Protein AF-A0A0E3LL79-F1 (afdb_monomer)

Sequence (71 aa):
MGRDTGKVLGGPAIALVGIGAVIDIILFYFMFKFADEGNLFMVILTAVLIGIIGLGVAKGLVSLSRRNYEK

Organism: NCBI:txid1434109

Structure (mmCIF, N/CA/C/O backbone):
data_AF-A0A0E3LL79-F1
#
_entry.id   AF-A0A0E3LL79-F1
#
loop_
_atom_site.group_PDB
_atom_site.id
_atom_site.type_symbol
_atom_site.label_atom_id
_atom_site.label_alt_id
_atom_site.label_comp_id
_atom_site.label_asym_id
_atom_site.label_entity_id
_atom_site.label_seq_id
_atom_site.pdbx_PDB_ins_code
_atom_site.Cartn_x
_atom_site.Cartn_y
_atom_site.Cartn_z
_atom_site.occupancy
_atom_site.B_iso_or_equiv
_atom_site.auth_seq_id
_atom_site.auth_comp_id
_atom_site.auth_asym_id
_atom_site.auth_atom_id
_atom_site.pdbx_PDB_model_num
ATOM 1 N N . MET A 1 1 ? 12.842 -8.672 -35.286 1.00 43.50 1 MET A N 1
ATOM 2 C CA . MET A 1 1 ? 13.509 -8.140 -34.078 1.00 43.50 1 MET A CA 1
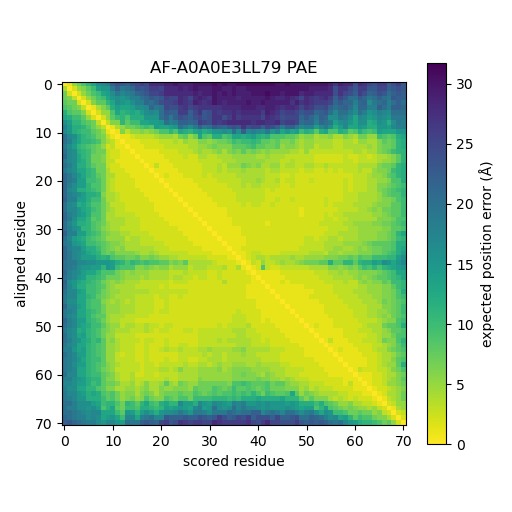ATOM 3 C C . MET A 1 1 ? 12.753 -8.628 -32.854 1.00 43.50 1 MET A C 1
ATOM 5 O O . MET A 1 1 ? 11.537 -8.494 -32.817 1.00 43.50 1 MET A O 1
ATOM 9 N N . GLY A 1 2 ? 13.462 -9.338 -31.975 1.00 45.88 2 GLY A N 1
ATOM 10 C CA . GLY A 1 2 ? 12.932 -10.251 -30.962 1.00 45.88 2 GLY A CA 1
ATOM 11 C C . GLY A 1 2 ? 12.183 -9.593 -29.805 1.00 45.88 2 GLY A C 1
ATOM 12 O O . GLY A 1 2 ? 12.460 -8.469 -29.397 1.00 45.88 2 GLY A O 1
ATOM 13 N N . ARG A 1 3 ? 11.207 -10.349 -29.305 1.00 51.62 3 ARG A N 1
ATOM 14 C CA . ARG A 1 3 ? 10.278 -10.054 -28.212 1.00 51.62 3 ARG A CA 1
ATOM 15 C C . ARG A 1 3 ? 10.944 -10.180 -26.827 1.00 51.62 3 ARG A C 1
ATOM 17 O O . ARG A 1 3 ? 10.437 -10.920 -25.991 1.00 51.62 3 ARG A O 1
ATOM 24 N N . ASP A 1 4 ? 12.046 -9.479 -26.564 1.00 52.69 4 ASP A N 1
ATOM 25 C CA . ASP A 1 4 ? 12.802 -9.672 -25.307 1.00 52.69 4 ASP A CA 1
ATOM 26 C C . ASP A 1 4 ? 12.724 -8.504 -24.307 1.00 52.69 4 ASP A C 1
ATOM 28 O O . ASP A 1 4 ? 13.118 -8.646 -23.151 1.00 52.69 4 ASP A O 1
ATOM 32 N N . THR A 1 5 ? 12.112 -7.374 -24.671 1.00 50.91 5 THR A N 1
ATOM 33 C CA . THR A 1 5 ? 11.989 -6.204 -23.774 1.00 50.91 5 THR A CA 1
ATOM 34 C C . THR A 1 5 ? 10.956 -6.397 -22.646 1.00 50.91 5 THR A C 1
ATOM 36 O O . THR A 1 5 ? 11.011 -5.716 -21.625 1.00 50.91 5 THR A O 1
ATOM 39 N N . GLY A 1 6 ? 10.032 -7.359 -22.768 1.00 47.78 6 GLY A N 1
ATOM 40 C CA . GLY A 1 6 ? 8.970 -7.587 -21.773 1.00 47.78 6 GLY A CA 1
ATOM 41 C C . GLY A 1 6 ? 9.418 -8.304 -20.491 1.00 47.78 6 GLY A C 1
ATOM 42 O O . GLY A 1 6 ? 8.819 -8.114 -19.434 1.00 47.78 6 GLY A O 1
ATOM 43 N N . LYS A 1 7 ? 10.485 -9.113 -20.548 1.00 50.81 7 LYS A N 1
ATOM 44 C CA . LYS A 1 7 ? 10.910 -9.953 -19.410 1.00 50.81 7 LYS A CA 1
ATOM 45 C C . LYS A 1 7 ? 11.705 -9.197 -18.343 1.00 50.81 7 LYS A C 1
ATOM 47 O O . LYS A 1 7 ? 11.667 -9.589 -17.181 1.00 50.81 7 LYS A O 1
ATOM 52 N N . VAL A 1 8 ? 12.394 -8.115 -18.712 1.00 52.75 8 VAL A N 1
ATOM 53 C CA . VAL A 1 8 ? 13.319 -7.405 -17.806 1.00 52.75 8 VAL A CA 1
ATOM 54 C C . VAL A 1 8 ? 12.615 -6.307 -16.996 1.00 52.75 8 VAL A C 1
ATOM 56 O O . VAL A 1 8 ? 12.975 -6.080 -15.843 1.00 52.75 8 VAL A O 1
ATOM 59 N N . LEU A 1 9 ? 11.557 -5.683 -17.536 1.00 53.72 9 LEU A N 1
ATOM 60 C CA . LEU A 1 9 ? 10.696 -4.780 -16.755 1.00 53.72 9 LEU A CA 1
ATOM 61 C C . LEU A 1 9 ? 9.738 -5.530 -15.817 1.00 53.72 9 LEU A C 1
ATOM 63 O O . LEU A 1 9 ? 9.418 -5.011 -14.751 1.00 53.72 9 LEU A O 1
ATOM 67 N N . GLY A 1 10 ? 9.293 -6.736 -16.189 1.00 61.25 10 GLY A N 1
ATOM 68 C CA . GLY A 1 10 ? 8.259 -7.470 -15.457 1.00 61.25 10 GLY A CA 1
ATOM 69 C C . GLY A 1 10 ? 8.653 -7.822 -14.023 1.00 61.25 10 GLY A C 1
ATOM 70 O O . GLY A 1 10 ? 7.930 -7.481 -13.097 1.00 61.25 10 GLY A O 1
ATOM 71 N N . GLY A 1 11 ? 9.808 -8.457 -13.810 1.00 76.00 11 GLY A N 1
ATOM 72 C CA . GLY A 1 11 ? 10.180 -8.994 -12.492 1.00 76.00 11 GLY A CA 1
ATOM 73 C C . GLY A 1 11 ? 10.201 -7.954 -11.360 1.00 76.00 11 GLY A C 1
ATOM 74 O O . GLY A 1 11 ? 9.458 -8.107 -10.388 1.00 76.00 11 GLY A O 1
ATOM 75 N N . PRO A 1 12 ? 11.000 -6.876 -11.467 1.00 80.81 12 PRO A N 1
ATOM 76 C CA . PRO A 1 12 ? 11.123 -5.904 -10.383 1.00 80.81 12 PRO A CA 1
ATOM 77 C C . PRO A 1 12 ? 9.876 -5.025 -10.224 1.00 80.81 12 PRO A C 1
ATOM 79 O O . PRO A 1 12 ? 9.528 -4.663 -9.103 1.00 80.81 12 PRO A O 1
ATOM 82 N N . ALA A 1 13 ? 9.180 -4.700 -11.320 1.00 84.06 13 ALA A N 1
ATOM 83 C CA . ALA A 1 13 ? 7.942 -3.926 -11.264 1.00 84.06 13 ALA A CA 1
ATOM 84 C C . ALA A 1 13 ? 6.800 -4.728 -10.620 1.00 84.06 13 ALA A C 1
ATOM 86 O O . ALA A 1 13 ? 6.104 -4.209 -9.751 1.00 84.06 13 ALA A O 1
ATOM 87 N N . ILE A 1 14 ? 6.645 -6.004 -10.993 1.00 85.69 14 ILE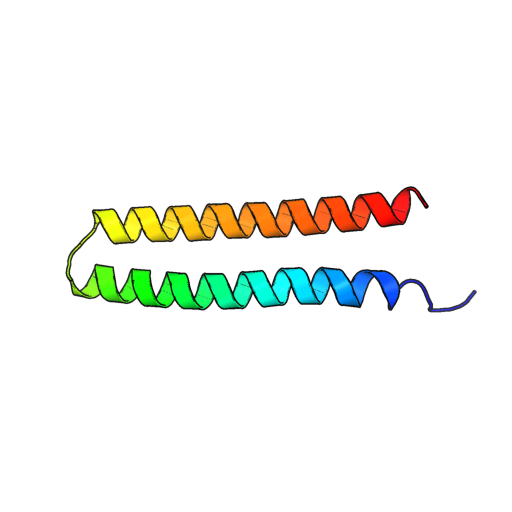 A N 1
ATOM 88 C CA . ILE A 1 14 ? 5.650 -6.909 -10.401 1.00 85.69 14 ILE A CA 1
ATOM 89 C C . ILE A 1 14 ? 5.948 -7.126 -8.918 1.00 85.69 14 ILE A C 1
ATOM 91 O O . ILE A 1 14 ? 5.024 -7.099 -8.112 1.00 85.69 14 ILE A O 1
ATOM 95 N N . ALA A 1 15 ? 7.220 -7.282 -8.537 1.00 87.19 15 ALA A N 1
ATOM 96 C CA . ALA A 1 15 ? 7.601 -7.388 -7.131 1.00 87.19 15 ALA A CA 1
ATOM 97 C C . ALA A 1 15 ? 7.234 -6.119 -6.342 1.00 87.19 15 ALA A C 1
ATOM 99 O O . ALA A 1 15 ? 6.656 -6.220 -5.263 1.00 87.19 15 ALA A O 1
ATOM 100 N N . LEU A 1 16 ? 7.509 -4.929 -6.891 1.00 88.44 16 LEU A N 1
ATOM 101 C CA . LEU A 1 16 ? 7.180 -3.657 -6.243 1.00 88.44 16 LEU A CA 1
ATOM 102 C C . LEU A 1 16 ? 5.664 -3.487 -6.050 1.00 88.44 16 LEU A C 1
ATOM 104 O O . LEU A 1 16 ? 5.216 -3.118 -4.967 1.00 88.44 16 LEU A O 1
ATOM 108 N N . VAL A 1 17 ? 4.880 -3.790 -7.088 1.00 90.38 17 VAL A N 1
ATOM 109 C CA . VAL A 1 17 ? 3.411 -3.731 -7.040 1.00 90.38 17 VAL A CA 1
ATOM 110 C C . VAL A 1 17 ? 2.855 -4.779 -6.080 1.00 90.38 17 VAL A C 1
ATOM 112 O O . VAL A 1 17 ? 1.963 -4.469 -5.300 1.00 90.38 17 VAL A O 1
ATOM 115 N N . GLY A 1 18 ? 3.401 -5.996 -6.092 1.00 92.56 18 GLY A N 1
ATOM 116 C CA . GLY A 1 18 ? 2.991 -7.069 -5.191 1.00 92.56 18 GLY A CA 1
ATOM 117 C C . GLY A 1 18 ? 3.224 -6.715 -3.724 1.00 92.56 18 GLY A C 1
ATOM 118 O O . GLY A 1 18 ? 2.319 -6.862 -2.909 1.00 92.56 18 GLY A O 1
ATOM 119 N N . ILE A 1 19 ? 4.405 -6.185 -3.391 1.00 91.88 19 ILE A N 1
ATOM 120 C CA . ILE A 1 19 ? 4.716 -5.733 -2.028 1.00 91.88 19 ILE A CA 1
ATOM 121 C C . ILE A 1 19 ? 3.794 -4.577 -1.626 1.00 91.88 19 ILE A C 1
ATOM 123 O O . ILE A 1 19 ? 3.223 -4.614 -0.540 1.00 91.88 19 ILE A O 1
ATOM 127 N N . GLY A 1 20 ? 3.607 -3.587 -2.506 1.00 91.50 20 GLY A N 1
ATOM 128 C CA . GLY A 1 20 ? 2.693 -2.468 -2.263 1.00 91.50 20 GLY A CA 1
ATOM 129 C C . GLY A 1 20 ? 1.268 -2.935 -1.966 1.00 91.50 20 GLY A C 1
ATOM 130 O O . GLY A 1 20 ? 0.704 -2.562 -0.945 1.00 91.50 20 GLY A O 1
ATOM 131 N N . ALA A 1 21 ? 0.735 -3.840 -2.789 1.00 93.25 21 ALA A N 1
ATOM 132 C CA . ALA A 1 21 ? -0.609 -4.383 -2.621 1.00 93.25 21 ALA A CA 1
ATOM 133 C C . ALA A 1 21 ? -0.778 -5.158 -1.305 1.00 93.25 21 ALA A C 1
ATOM 135 O O . ALA A 1 21 ? -1.797 -5.011 -0.636 1.00 93.25 21 ALA A O 1
ATOM 136 N N . VAL A 1 22 ? 0.214 -5.963 -0.904 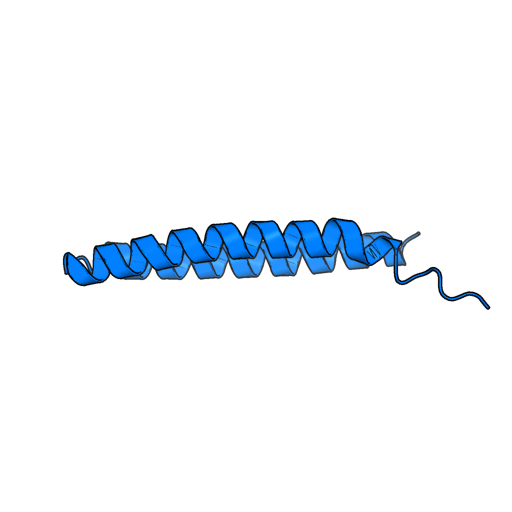1.00 96.12 22 VAL A N 1
ATOM 137 C CA . VAL A 1 22 ? 0.171 -6.676 0.384 1.00 96.12 22 VAL A CA 1
ATOM 138 C C . VAL A 1 22 ? 0.134 -5.689 1.550 1.00 96.12 22 VAL A C 1
ATOM 140 O O . VAL A 1 22 ? -0.650 -5.874 2.480 1.00 96.12 22 VAL A O 1
ATOM 143 N N . ILE A 1 23 ? 0.945 -4.628 1.498 1.00 94.69 23 ILE A N 1
ATOM 144 C CA . ILE A 1 23 ? 0.959 -3.611 2.553 1.00 94.69 23 ILE A CA 1
ATOM 145 C C . ILE A 1 23 ? -0.371 -2.844 2.585 1.00 94.69 23 ILE A C 1
ATOM 147 O O . ILE A 1 23 ? -0.921 -2.645 3.668 1.00 94.69 23 ILE A O 1
ATOM 151 N N . ASP A 1 24 ? -0.929 -2.481 1.428 1.00 94.38 24 ASP A N 1
ATOM 152 C CA . ASP A 1 24 ? -2.220 -1.793 1.346 1.00 94.38 24 ASP A CA 1
ATOM 153 C C . ASP A 1 24 ? -3.355 -2.649 1.920 1.00 94.38 24 ASP A C 1
ATOM 155 O O . ASP A 1 24 ? -4.161 -2.140 2.692 1.00 94.38 24 ASP A O 1
ATOM 159 N N . ILE A 1 25 ? -3.397 -3.956 1.631 1.00 95.56 25 ILE A N 1
ATOM 160 C CA . ILE A 1 25 ? -4.395 -4.874 2.213 1.00 95.56 25 ILE A CA 1
ATOM 161 C C . ILE A 1 25 ? -4.322 -4.860 3.746 1.00 95.56 25 ILE A C 1
ATOM 163 O O . ILE A 1 25 ? -5.353 -4.786 4.417 1.00 95.56 25 ILE A O 1
ATOM 167 N N . ILE A 1 26 ? -3.111 -4.904 4.307 1.00 95.62 26 ILE A N 1
ATOM 168 C CA . ILE A 1 26 ? -2.903 -4.857 5.760 1.00 95.62 26 ILE A CA 1
ATOM 169 C C . ILE A 1 26 ? -3.385 -3.514 6.327 1.00 95.62 26 ILE A C 1
ATOM 171 O O . ILE A 1 26 ? -4.071 -3.485 7.349 1.00 95.62 26 ILE A O 1
ATOM 175 N N . LEU A 1 27 ? -3.068 -2.401 5.664 1.00 93.50 27 LEU A N 1
ATOM 176 C CA . LEU A 1 27 ? -3.502 -1.071 6.094 1.00 93.50 27 LEU A CA 1
ATOM 177 C C . LEU A 1 27 ? -5.018 -0.892 5.998 1.00 93.50 27 LEU A C 1
ATOM 179 O O . LEU A 1 27 ? -5.610 -0.321 6.910 1.00 93.50 27 LEU A O 1
ATOM 183 N N . PHE A 1 28 ? -5.659 -1.424 4.955 1.00 94.88 28 PHE A N 1
ATOM 184 C CA . PHE A 1 28 ? -7.115 -1.433 4.837 1.00 94.88 28 PHE A CA 1
ATOM 185 C C . PHE A 1 28 ? -7.763 -2.243 5.957 1.00 94.88 28 PHE A C 1
ATOM 187 O O . PHE A 1 28 ? -8.740 -1.783 6.542 1.00 94.88 28 PHE A O 1
ATOM 194 N N . TYR A 1 29 ? -7.203 -3.402 6.316 1.00 95.81 29 TYR A N 1
ATO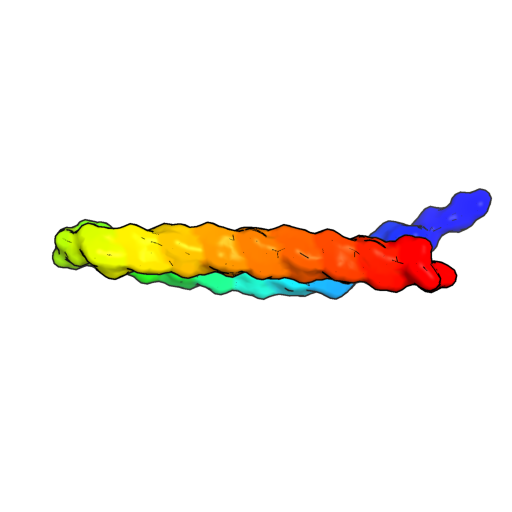M 195 C CA . TYR A 1 29 ? -7.687 -4.178 7.460 1.00 95.81 29 TYR A CA 1
ATOM 196 C C . TYR A 1 29 ? -7.644 -3.363 8.760 1.00 95.81 29 TYR A C 1
ATOM 198 O O . TYR A 1 29 ? -8.631 -3.313 9.495 1.00 95.81 29 TYR A O 1
ATOM 206 N N . PHE A 1 30 ? -6.533 -2.671 9.026 1.00 93.56 30 PHE A N 1
ATOM 207 C CA . PHE A 1 30 ? -6.435 -1.791 10.190 1.00 93.56 30 PHE A CA 1
ATOM 208 C C . PHE A 1 30 ? -7.404 -0.611 10.115 1.00 93.56 30 PHE A C 1
ATOM 210 O O . PHE A 1 30 ? -8.031 -0.286 11.118 1.00 93.56 30 PHE A O 1
ATOM 217 N N . MET A 1 31 ? -7.574 -0.005 8.939 1.00 93.94 31 MET A N 1
ATOM 218 C CA . MET A 1 31 ? -8.527 1.082 8.728 1.00 93.94 31 MET A CA 1
ATOM 219 C C . MET A 1 31 ? -9.957 0.647 9.078 1.00 93.94 31 MET A C 1
ATOM 221 O O . MET A 1 31 ? -10.644 1.368 9.796 1.00 93.94 31 MET A O 1
ATOM 225 N N . PHE A 1 32 ? -10.391 -0.540 8.637 1.00 93.38 32 PHE A N 1
ATOM 226 C CA . PHE A 1 32 ? -11.705 -1.081 8.998 1.00 93.38 32 PHE A CA 1
ATOM 227 C C . PHE A 1 32 ? -11.820 -1.351 10.496 1.00 93.38 32 PHE A C 1
ATOM 229 O O . PHE A 1 32 ? -12.789 -0.927 11.116 1.00 93.38 32 PHE A O 1
ATOM 236 N N . LYS A 1 33 ? -10.791 -1.950 11.102 1.00 95.12 33 LYS A N 1
ATOM 237 C CA . LYS A 1 33 ? -10.766 -2.170 12.549 1.00 95.12 33 LYS A CA 1
ATOM 238 C C . LYS A 1 33 ? -10.904 -0.859 13.337 1.00 95.12 33 LYS A C 1
ATOM 240 O O . LYS A 1 33 ? -11.664 -0.796 14.296 1.00 95.12 33 LYS A O 1
ATOM 245 N N . PHE A 1 34 ? -10.208 0.203 12.934 1.00 93.25 34 PHE A N 1
ATOM 246 C CA . PHE A 1 34 ? -10.319 1.506 13.596 1.00 93.25 34 PHE A CA 1
ATOM 247 C C . PHE A 1 34 ? -11.661 2.194 13.344 1.00 93.25 34 PHE A C 1
ATOM 249 O O . PHE A 1 34 ? -12.124 2.950 14.200 1.00 93.25 34 PHE A O 1
ATOM 256 N N . ALA A 1 35 ? -12.291 1.931 12.198 1.00 93.06 35 ALA A N 1
ATOM 257 C CA . ALA A 1 35 ? -13.642 2.400 11.920 1.00 93.06 35 ALA A CA 1
ATOM 258 C C . ALA A 1 35 ? -14.657 1.737 12.862 1.00 93.06 35 ALA A C 1
ATOM 260 O O . ALA A 1 35 ? -15.493 2.438 13.429 1.00 93.06 35 ALA A O 1
ATOM 261 N N . ASP A 1 36 ? -14.521 0.430 13.101 1.00 94.25 36 ASP A N 1
ATOM 262 C CA . ASP A 1 36 ? -15.363 -0.313 14.046 1.00 94.25 36 ASP A CA 1
ATOM 263 C C . ASP A 1 36 ? -15.155 0.150 15.498 1.00 94.25 36 ASP A C 1
ATOM 265 O O . ASP A 1 36 ? -16.101 0.218 16.280 1.00 94.25 36 ASP A O 1
ATOM 269 N N . GLU A 1 37 ? -13.931 0.545 15.858 1.00 93.62 37 GLU A N 1
ATOM 270 C CA . GLU A 1 37 ? -13.609 1.155 17.158 1.00 93.62 37 GLU A CA 1
ATOM 271 C C . GLU A 1 37 ? -14.096 2.618 17.284 1.00 93.62 37 GLU A C 1
ATOM 273 O O . GLU A 1 37 ? -13.935 3.239 18.336 1.00 93.62 37 GLU A O 1
ATOM 278 N N . GLY A 1 38 ? -14.680 3.200 16.227 1.00 92.94 38 GLY A N 1
ATOM 279 C CA . GLY A 1 38 ? -15.135 4.594 16.200 1.00 92.94 38 GLY A CA 1
ATOM 280 C C . GLY A 1 38 ? -13.997 5.623 16.195 1.00 92.94 38 GLY A C 1
ATOM 281 O O . GLY A 1 38 ? -14.221 6.813 16.432 1.00 92.94 38 GLY A O 1
ATOM 282 N N . ASN A 1 39 ? -12.762 5.195 15.923 1.00 93.06 39 ASN A N 1
ATOM 283 C CA . ASN A 1 39 ? -11.574 6.038 15.975 1.00 93.06 39 ASN A CA 1
ATOM 284 C C . ASN A 1 39 ? -11.310 6.722 14.627 1.00 93.06 39 ASN A C 1
ATOM 286 O O . ASN A 1 39 ? -10.429 6.334 13.854 1.00 93.06 39 ASN A O 1
ATOM 290 N N . LEU A 1 40 ? -12.064 7.793 14.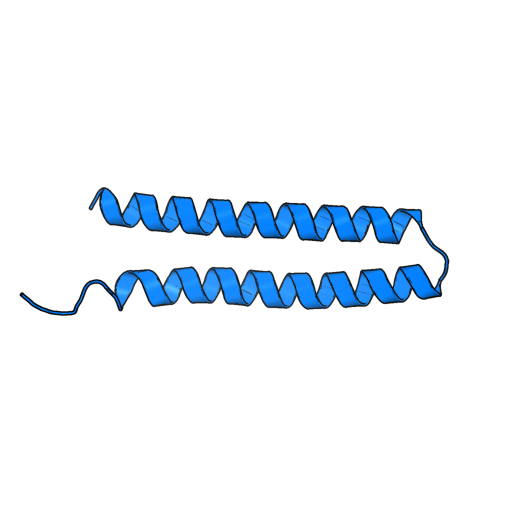364 1.00 91.94 40 LEU A N 1
ATOM 291 C CA . LEU A 1 40 ? -11.987 8.560 13.117 1.00 91.94 40 LEU A CA 1
ATOM 292 C C . LEU A 1 40 ? -10.567 9.060 12.799 1.00 91.94 40 LEU A C 1
ATOM 294 O O . LEU A 1 40 ? -10.155 9.066 11.639 1.00 91.94 40 LEU A O 1
ATOM 298 N N . PHE A 1 41 ? -9.802 9.461 13.816 1.00 93.81 41 PHE A N 1
ATOM 299 C CA . PHE A 1 41 ? -8.444 9.961 13.620 1.00 93.81 41 PHE A CA 1
ATOM 300 C C . PHE A 1 41 ? -7.520 8.882 13.042 1.00 93.81 41 PHE A C 1
ATOM 302 O O . PHE A 1 41 ? -6.807 9.138 12.071 1.00 93.81 41 PHE A O 1
ATOM 309 N N . MET A 1 42 ? -7.563 7.661 13.587 1.00 93.88 42 MET A N 1
ATOM 310 C CA . MET A 1 42 ? -6.754 6.556 13.064 1.00 93.88 42 MET A CA 1
ATOM 311 C C . MET A 1 42 ? -7.201 6.103 11.673 1.00 93.88 42 MET A C 1
ATOM 313 O O . MET A 1 42 ? -6.351 5.736 10.861 1.00 93.88 42 MET A O 1
ATOM 317 N N . VAL A 1 43 ? -8.497 6.177 11.359 1.00 93.62 43 VAL A N 1
ATOM 318 C CA . VAL A 1 43 ? -9.015 5.899 10.007 1.00 93.62 43 VAL A CA 1
ATOM 319 C C . VAL A 1 43 ? -8.439 6.883 8.987 1.00 93.62 43 VAL A C 1
ATOM 321 O O . VAL A 1 43 ? -7.925 6.479 7.948 1.00 93.62 43 VAL A O 1
ATOM 324 N N . ILE A 1 44 ? -8.455 8.182 9.296 1.00 95.44 44 ILE A N 1
ATOM 325 C CA . ILE A 1 44 ? -7.884 9.204 8.408 1.00 95.44 44 ILE A CA 1
ATOM 326 C C . ILE A 1 44 ? -6.372 9.002 8.266 1.00 95.44 44 ILE A C 1
ATOM 328 O O . ILE A 1 44 ? -5.843 9.050 7.157 1.00 95.44 44 ILE A O 1
ATOM 332 N N . LEU A 1 45 ? -5.672 8.733 9.370 1.00 95.06 45 LEU A N 1
ATOM 333 C CA . LEU A 1 45 ? -4.229 8.505 9.351 1.00 95.06 45 LEU A CA 1
ATOM 334 C C . LEU A 1 45 ? -3.852 7.289 8.490 1.00 95.06 45 LEU A C 1
ATOM 336 O O . LEU A 1 45 ? -2.923 7.364 7.687 1.00 95.06 45 LEU A O 1
ATOM 340 N N . THR A 1 46 ? -4.588 6.183 8.621 1.00 94.25 46 THR A N 1
ATOM 341 C CA . 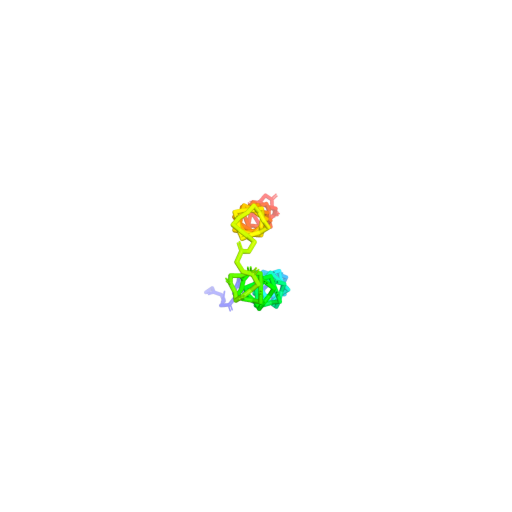THR A 1 46 ? -4.370 4.974 7.812 1.00 94.25 46 THR A CA 1
ATOM 342 C C . THR A 1 46 ? -4.685 5.209 6.337 1.00 94.25 46 THR A C 1
ATOM 344 O O . THR A 1 46 ? -3.887 4.815 5.489 1.00 94.25 46 THR A O 1
ATOM 347 N N . ALA A 1 47 ? -5.755 5.937 6.012 1.00 94.81 47 ALA A N 1
ATOM 348 C CA . ALA A 1 47 ? -6.060 6.328 4.635 1.00 94.81 47 ALA A CA 1
ATOM 349 C C . ALA A 1 47 ? -4.943 7.180 4.001 1.00 94.81 47 ALA A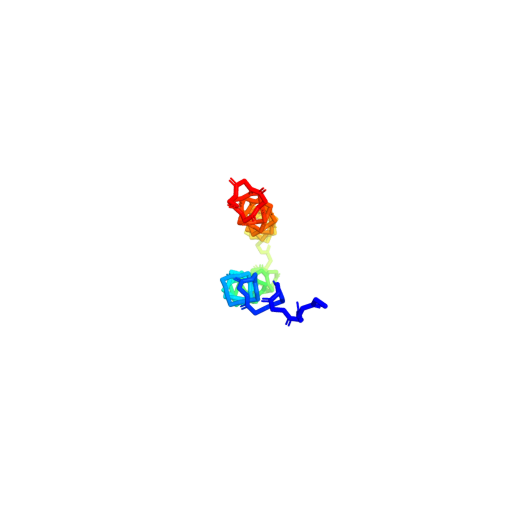 C 1
ATOM 351 O O . ALA A 1 47 ? -4.557 6.959 2.851 1.00 94.81 47 ALA A O 1
ATOM 352 N N . VAL A 1 48 ? -4.369 8.122 4.759 1.00 96.44 48 VAL A N 1
ATOM 353 C CA . VAL A 1 48 ? -3.223 8.925 4.303 1.00 96.44 48 VAL A CA 1
ATOM 354 C C . VAL A 1 48 ? -1.994 8.045 4.061 1.00 96.44 48 VAL A C 1
ATOM 356 O O . VAL A 1 48 ? -1.316 8.217 3.047 1.00 96.44 48 VAL A O 1
ATOM 359 N N . LEU A 1 49 ? -1.716 7.081 4.944 1.00 94.94 49 LEU A N 1
ATOM 360 C CA . LEU A 1 49 ? -0.601 6.142 4.781 1.00 94.94 49 LEU A CA 1
ATOM 361 C C . LEU A 1 49 ? -0.739 5.294 3.510 1.00 94.94 49 LEU A C 1
ATOM 363 O O . LEU A 1 49 ? 0.235 5.180 2.768 1.00 94.94 49 LEU A O 1
ATOM 367 N N . ILE A 1 50 ? -1.939 4.783 3.213 1.00 94.31 50 ILE A N 1
ATOM 368 C CA . ILE A 1 50 ? -2.230 4.068 1.956 1.00 94.31 50 ILE A CA 1
ATOM 369 C C . ILE A 1 50 ? -1.916 4.970 0.752 1.00 94.31 50 ILE A C 1
ATOM 371 O O . ILE A 1 50 ? -1.210 4.571 -0.173 1.00 94.31 50 ILE A O 1
ATOM 375 N N . GLY A 1 51 ? -2.355 6.233 0.787 1.00 94.69 51 GLY A N 1
ATOM 376 C CA . GLY A 1 51 ? -2.051 7.203 -0.270 1.00 94.69 51 GLY A CA 1
ATOM 377 C C . GLY A 1 51 ? -0.547 7.438 -0.471 1.00 94.69 51 GLY A C 1
ATOM 378 O O . GLY A 1 51 ? -0.067 7.494 -1.606 1.00 94.69 51 GLY A O 1
ATOM 379 N N . ILE A 1 52 ? 0.219 7.535 0.619 1.00 95.50 52 ILE A N 1
ATOM 380 C CA . ILE A 1 52 ? 1.681 7.689 0.570 1.00 95.50 52 ILE A CA 1
ATOM 381 C C . ILE A 1 52 ? 2.341 6.453 -0.048 1.00 95.50 52 ILE A C 1
ATOM 383 O O . ILE A 1 52 ? 3.244 6.601 -0.875 1.00 95.50 52 ILE A O 1
ATOM 387 N N . ILE A 1 53 ? 1.891 5.249 0.310 1.00 92.62 53 ILE A N 1
ATOM 388 C CA . ILE A 1 53 ? 2.416 4.004 -0.262 1.00 92.62 53 ILE A CA 1
ATOM 389 C C . ILE A 1 53 ? 2.106 3.924 -1.753 1.00 92.62 53 ILE A C 1
ATOM 391 O O . ILE A 1 53 ? 3.024 3.679 -2.537 1.00 92.62 53 ILE A O 1
ATOM 395 N N . GLY A 1 54 ? 0.880 4.244 -2.170 1.00 92.50 54 GLY A N 1
ATOM 396 C CA . GLY A 1 54 ? 0.514 4.309 -3.586 1.00 92.50 54 GLY A CA 1
ATOM 397 C C . GLY A 1 54 ? 1.402 5.272 -4.382 1.00 92.50 54 GLY A C 1
ATOM 398 O O . GLY A 1 54 ? 1.920 4.920 -5.446 1.00 92.50 54 GLY A O 1
ATOM 399 N N . LEU A 1 55 ? 1.674 6.463 -3.837 1.00 94.81 55 LEU A N 1
ATOM 400 C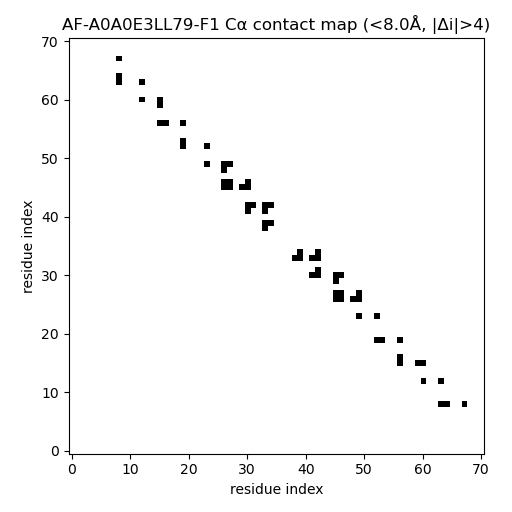 CA . LEU A 1 55 ? 2.619 7.413 -4.436 1.00 94.81 55 LEU A CA 1
ATOM 401 C C . LEU A 1 55 ? 4.054 6.868 -4.473 1.00 94.81 55 LEU A C 1
ATOM 403 O O . LEU A 1 55 ? 4.769 7.090 -5.453 1.00 94.81 55 LEU A O 1
ATOM 407 N N . GLY A 1 56 ? 4.483 6.159 -3.428 1.00 92.31 56 GLY A N 1
ATOM 408 C CA . GLY A 1 56 ? 5.786 5.499 -3.360 1.00 92.31 56 GLY A CA 1
ATOM 409 C C . GLY A 1 56 ? 5.954 4.428 -4.437 1.00 92.31 56 GLY A C 1
ATOM 410 O O . GLY A 1 56 ? 6.955 4.434 -5.155 1.00 92.31 56 GLY A O 1
ATOM 411 N N . VAL A 1 57 ? 4.949 3.567 -4.615 1.00 91.56 57 VAL A N 1
ATOM 412 C CA . VAL A 1 57 ? 4.917 2.528 -5.655 1.00 91.56 57 VAL A CA 1
ATOM 413 C C . VAL A 1 57 ? 4.924 3.162 -7.046 1.00 91.56 57 VAL A C 1
ATOM 415 O O . VAL A 1 57 ? 5.733 2.772 -7.887 1.00 91.56 57 VAL A O 1
ATOM 418 N N . ALA A 1 58 ? 4.105 4.191 -7.283 1.00 90.31 58 ALA A N 1
ATOM 419 C CA . ALA A 1 58 ? 4.068 4.905 -8.560 1.00 90.31 58 ALA A CA 1
ATOM 420 C C . ALA A 1 58 ? 5.419 5.557 -8.902 1.00 90.31 58 ALA A C 1
ATOM 422 O O . ALA A 1 58 ? 5.936 5.388 -10.008 1.00 90.31 58 ALA A O 1
ATOM 423 N N . LYS A 1 59 ? 6.043 6.253 -7.941 1.00 90.94 59 LYS A N 1
ATOM 424 C CA . LYS A 1 59 ? 7.385 6.830 -8.119 1.00 90.94 59 LYS A CA 1
ATOM 425 C C . LYS A 1 59 ? 8.446 5.752 -8.338 1.00 90.94 59 LYS A C 1
ATOM 427 O O . LYS A 1 59 ? 9.327 5.935 -9.179 1.00 90.94 59 LYS A O 1
ATOM 432 N N . GLY A 1 60 ? 8.357 4.633 -7.620 1.00 87.50 60 GLY A N 1
ATOM 433 C CA . GLY A 1 60 ? 9.248 3.487 -7.782 1.00 87.50 60 GLY A CA 1
ATOM 434 C C . GLY A 1 60 ? 9.156 2.882 -9.182 1.00 87.50 60 GLY A C 1
ATOM 435 O O . GLY A 1 60 ? 10.184 2.688 -9.826 1.00 87.50 60 GLY A O 1
ATOM 436 N N . LEU A 1 61 ? 7.940 2.686 -9.697 1.00 86.56 61 LEU A N 1
ATOM 437 C CA . LEU A 1 61 ? 7.684 2.223 -11.064 1.00 86.56 61 LEU A CA 1
ATOM 438 C C . LEU A 1 61 ? 8.251 3.182 -12.115 1.00 86.56 61 LEU A C 1
ATOM 440 O O . LEU A 1 61 ? 8.945 2.745 -13.032 1.00 86.56 61 LEU A O 1
ATOM 444 N N . VAL A 1 62 ? 8.009 4.489 -11.971 1.00 86.69 62 VAL A N 1
ATOM 445 C CA . VAL A 1 62 ? 8.535 5.509 -12.895 1.00 86.69 62 VAL A CA 1
ATOM 446 C C . VAL A 1 62 ? 10.065 5.534 -12.881 1.00 86.69 62 VAL A C 1
ATOM 448 O O . VAL A 1 62 ? 10.686 5.599 -13.941 1.00 86.69 62 VAL A O 1
ATOM 451 N N . SER A 1 63 ? 10.684 5.441 -11.701 1.00 84.62 63 SER A N 1
ATOM 452 C CA . SER A 1 63 ? 12.142 5.373 -11.552 1.00 84.62 63 SER A CA 1
ATOM 453 C C . SER A 1 63 ? 12.724 4.130 -12.230 1.00 84.62 63 SER A C 1
ATOM 455 O O . SER A 1 63 ? 13.687 4.220 -12.995 1.00 84.62 63 SER A O 1
ATOM 457 N N . LEU A 1 64 ? 12.095 2.970 -12.018 1.00 82.50 64 LEU A N 1
ATOM 458 C CA . LEU A 1 64 ? 12.522 1.702 -12.604 1.00 82.50 64 LEU A CA 1
ATOM 459 C C . LEU A 1 64 ? 12.367 1.698 -14.131 1.00 82.50 64 LEU A C 1
ATOM 461 O O . LEU A 1 64 ? 13.244 1.212 -14.843 1.00 82.50 64 LEU A O 1
ATOM 465 N N . SER A 1 65 ? 11.287 2.303 -14.630 1.00 77.69 65 SER A N 1
ATOM 466 C CA . SER A 1 65 ? 11.075 2.533 -16.058 1.00 77.69 65 SER A CA 1
ATOM 467 C C . SER A 1 65 ? 12.149 3.451 -16.638 1.00 77.69 65 SER A C 1
ATOM 469 O O . SER A 1 65 ? 12.764 3.099 -17.639 1.00 77.69 65 SER A O 1
ATOM 471 N N . ARG A 1 66 ? 12.424 4.606 -16.014 1.00 77.44 66 ARG A N 1
ATOM 472 C CA . ARG A 1 66 ? 13.421 5.572 -16.511 1.00 77.44 66 ARG A CA 1
ATOM 473 C C . ARG A 1 66 ? 14.824 4.962 -16.569 1.00 77.44 66 ARG A C 1
ATOM 475 O O . ARG A 1 66 ? 15.506 5.111 -17.575 1.00 77.44 66 ARG A O 1
ATOM 482 N N . ARG A 1 67 ? 15.215 4.193 -15.548 1.00 71.12 67 ARG A N 1
ATOM 483 C CA . ARG A 1 67 ? 16.513 3.497 -15.497 1.00 71.12 67 ARG A CA 1
ATOM 484 C C . ARG A 1 67 ? 16.707 2.472 -16.623 1.00 71.12 67 ARG A C 1
ATOM 486 O O . ARG A 1 67 ? 17.842 2.202 -16.998 1.00 71.12 67 ARG A O 1
ATOM 493 N N . ASN A 1 68 ? 15.620 1.896 -17.136 1.00 63.59 68 ASN A N 1
ATOM 494 C CA . ASN A 1 68 ? 15.659 0.960 -18.262 1.00 63.59 68 ASN A CA 1
ATOM 495 C C . ASN A 1 68 ? 15.634 1.651 -19.635 1.00 63.59 68 ASN A C 1
ATOM 497 O O . ASN A 1 68 ? 15.957 0.995 -20.613 1.00 63.59 68 ASN A O 1
ATOM 501 N N . TYR A 1 69 ? 15.255 2.932 -19.719 1.00 58.31 69 TYR A N 1
ATOM 502 C CA . TYR A 1 69 ? 15.299 3.715 -20.963 1.00 58.31 69 TYR A CA 1
ATOM 503 C C . TYR A 1 69 ? 16.646 4.426 -21.190 1.00 58.31 69 TYR A C 1
ATOM 505 O O . TYR A 1 69 ? 16.948 4.788 -22.321 1.00 58.31 69 TYR A O 1
ATOM 513 N N . GLU A 1 70 ? 17.447 4.641 -20.140 1.00 54.91 70 GLU A N 1
ATOM 514 C CA . GLU A 1 70 ? 18.796 5.238 -20.230 1.00 54.91 70 GLU A CA 1
ATOM 515 C C . GLU A 1 70 ? 19.928 4.205 -20.433 1.00 54.91 70 GLU A C 1
ATOM 517 O O . GLU A 1 70 ? 21.096 4.586 -20.510 1.00 54.91 70 GLU A O 1
ATOM 522 N N . LYS A 1 71 ? 19.602 2.909 -20.506 1.00 46.97 71 LYS A N 1
ATOM 523 C CA . LYS A 1 71 ? 20.526 1.824 -20.871 1.00 46.97 71 LYS A CA 1
ATOM 524 C C . LYS A 1 71 ? 20.248 1.341 -22.284 1.00 46.97 71 LYS A C 1
ATOM 526 O O . LYS A 1 71 ? 21.237 0.986 -22.959 1.00 46.97 71 LYS A O 1
#

Mean predicted aligned error: 7.91 Å

Radius of gyration: 16.74 Å; Cα contacts (8 Å, |Δi|>4): 33; chains: 1; bounding box: 36×20×51 Å

Secondary structure (DSSP, 8-state):
--S-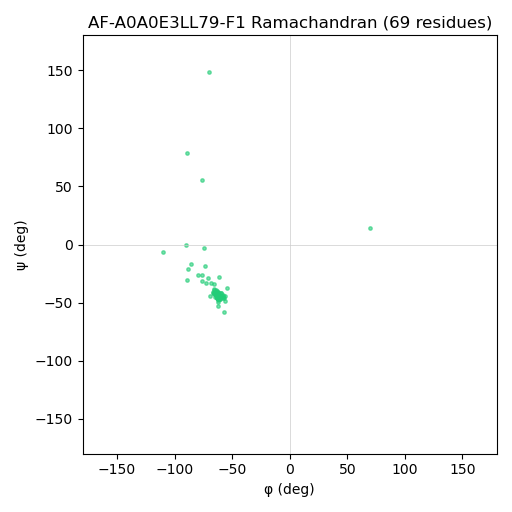HHHHHHHHHHHHHHHHHHHHHHHHHHHHHHHHTT-HHHHHHHHHHHHHHHHHHHHHHHHHHHHHH--

Foldseek 3Di:
DDPDPVPPLCPVLVVLVVVLVVVLVVLVVVLVVCVVVVNVVSNVVSVVVNVVSVVVSVVVSVVSVVVVVVD

pLDDT: mean 83.4, std 16.3, range [43.5, 96.44]

Solvent-accessible surface area (backbone atoms only — not comparable to full-atom values): 3992 Å² total; per-residue (Å²): 136,81,93,62,76,66,66,71,58,43,59,64,46,50,51,49,51,51,53,49,52,55,52,43,53,53,44,49,54,50,25,51,52,28,52,76,70,66,37,63,68,57,26,53,53,35,53,51,50,46,52,53,48,54,52,49,46,52,51,50,47,52,51,57,52,51,62,63,72,78,108